Protein AF-A0A5K0V2P8-F1 (afdb_monomer_lite)

Organism: NCBI:txid210225

Structure (mmCIF, N/CA/C/O backbone):
data_AF-A0A5K0V2P8-F1
#
_entry.id   AF-A0A5K0V2P8-F1
#
loop_
_atom_site.group_PDB
_atom_site.id
_atom_site.type_symbol
_atom_site.label_atom_id
_atom_site.label_alt_id
_atom_site.label_comp_id
_atom_site.label_asym_id
_atom_site.label_entity_id
_atom_site.label_seq_id
_atom_site.pdbx_PDB_ins_code
_atom_site.Cartn_x
_atom_site.Cartn_y
_atom_site.Cartn_z
_atom_site.occupancy
_atom_site.B_iso_or_equiv
_atom_site.auth_seq_id
_atom_site.auth_comp_id
_atom_site.auth_asym_id
_atom_site.auth_atom_id
_atom_site.pdbx_PDB_model_num
ATOM 1 N N . MET A 1 1 ? 1.159 -4.275 -8.767 1.00 92.19 1 MET A N 1
ATOM 2 C CA . MET A 1 1 ? 0.608 -3.227 -7.865 1.00 92.19 1 MET A CA 1
ATOM 3 C C . MET A 1 1 ? -0.908 -3.258 -7.571 1.00 92.19 1 MET A C 1
ATOM 5 O O . MET A 1 1 ? -1.294 -3.109 -6.416 1.00 92.19 1 MET A O 1
ATOM 9 N N . ALA A 1 2 ? -1.802 -3.374 -8.564 1.00 93.31 2 ALA A N 1
ATOM 10 C CA . ALA A 1 2 ? -3.244 -3.128 -8.360 1.00 93.31 2 ALA A CA 1
ATOM 11 C C . ALA A 1 2 ? -3.918 -4.037 -7.308 1.00 93.31 2 ALA A C 1
ATOM 13 O O . ALA A 1 2 ? -4.668 -3.548 -6.461 1.00 93.31 2 ALA A O 1
ATOM 14 N N . ASP A 1 3 ? -3.613 -5.338 -7.322 1.00 96.12 3 ASP A N 1
ATOM 15 C CA . ASP A 1 3 ? -4.149 -6.292 -6.342 1.00 96.12 3 ASP A CA 1
ATOM 16 C C . ASP A 1 3 ? -3.693 -5.974 -4.915 1.00 96.12 3 ASP A C 1
ATOM 18 O O . ASP A 1 3 ? -4.495 -6.037 -3.987 1.00 96.12 3 ASP A O 1
ATOM 22 N N . TYR A 1 4 ? -2.433 -5.567 -4.751 1.00 96.62 4 TYR A N 1
ATOM 23 C CA . TYR A 1 4 ? -1.864 -5.176 -3.464 1.00 96.62 4 TYR A CA 1
ATOM 24 C C . TYR A 1 4 ? -2.630 -3.999 -2.841 1.00 96.62 4 TYR A C 1
ATOM 26 O O . TYR A 1 4 ? -3.105 -4.089 -1.708 1.00 96.62 4 TYR A O 1
ATOM 34 N N . ILE A 1 5 ? -2.839 -2.927 -3.616 1.00 96.69 5 ILE A N 1
ATOM 35 C CA . ILE A 1 5 ? -3.603 -1.749 -3.175 1.00 96.69 5 ILE A CA 1
ATOM 36 C C . ILE A 1 5 ? -5.048 -2.135 -2.844 1.00 96.69 5 ILE A C 1
ATOM 38 O O . ILE A 1 5 ? -5.581 -1.697 -1.823 1.00 96.69 5 ILE A O 1
ATOM 42 N N . ARG A 1 6 ? -5.684 -2.973 -3.677 1.00 97.62 6 ARG A N 1
ATOM 43 C CA . ARG A 1 6 ? -7.062 -3.432 -3.453 1.00 97.62 6 ARG A CA 1
ATOM 44 C C . ARG A 1 6 ? -7.192 -4.212 -2.146 1.00 97.62 6 ARG A C 1
ATOM 46 O O . ARG A 1 6 ? -8.103 -3.926 -1.373 1.00 97.62 6 ARG A O 1
ATOM 53 N N . ILE A 1 7 ? -6.300 -5.173 -1.903 1.00 97.88 7 ILE A N 1
ATOM 54 C CA . ILE A 1 7 ? -6.309 -5.995 -0.685 1.00 97.88 7 ILE A CA 1
ATOM 55 C C . ILE A 1 7 ? -6.105 -5.105 0.540 1.00 97.88 7 ILE A C 1
ATOM 57 O O . ILE A 1 7 ? -6.911 -5.156 1.464 1.00 97.88 7 ILE A O 1
ATOM 61 N N . PHE A 1 8 ? -5.099 -4.226 0.520 1.00 97.50 8 PHE A N 1
ATOM 62 C CA . PHE A 1 8 ? -4.844 -3.312 1.633 1.00 97.50 8 PHE A CA 1
ATOM 63 C C . PHE A 1 8 ? -6.046 -2.401 1.929 1.00 97.50 8 PHE A C 1
ATOM 65 O O . PHE A 1 8 ? -6.412 -2.194 3.091 1.00 97.50 8 PHE A O 1
ATOM 72 N N . LYS A 1 9 ? -6.697 -1.880 0.880 1.00 96.94 9 LYS A N 1
ATOM 73 C CA . LYS A 1 9 ? -7.913 -1.075 1.024 1.00 96.94 9 LYS A CA 1
ATOM 74 C C . LYS A 1 9 ? -9.054 -1.887 1.648 1.00 96.94 9 LYS A C 1
ATOM 76 O O . LYS A 1 9 ? -9.682 -1.377 2.569 1.00 96.94 9 LYS A O 1
ATOM 81 N N . SER A 1 10 ? -9.285 -3.127 1.202 1.00 98.12 10 SER A N 1
ATOM 82 C CA . SER A 1 10 ? -10.311 -4.012 1.786 1.00 98.12 10 SER A CA 1
ATOM 83 C C . SER A 1 10 ? -10.091 -4.193 3.284 1.00 98.12 10 SER A C 1
ATOM 85 O O . SER A 1 10 ? -11.002 -3.954 4.068 1.00 98.12 10 SER A O 1
ATOM 87 N N . THR A 1 11 ? -8.853 -4.473 3.704 1.00 97.56 11 THR A N 1
ATOM 88 C CA . THR A 1 11 ? -8.502 -4.593 5.126 1.00 97.56 11 THR A CA 1
ATOM 89 C C . THR A 1 11 ? -8.809 -3.309 5.903 1.00 97.56 11 THR A C 1
ATOM 91 O O . THR A 1 11 ? -9.331 -3.354 7.016 1.00 97.56 11 THR A O 1
ATOM 94 N N . CYS A 1 12 ? -8.510 -2.137 5.331 1.00 97.50 12 CYS A N 1
ATOM 95 C CA . CYS A 1 12 ? -8.845 -0.854 5.952 1.00 97.50 12 CYS A CA 1
ATOM 96 C C . CYS A 1 12 ? -10.359 -0.637 6.083 1.00 97.50 12 CYS A C 1
ATOM 98 O O . CYS A 1 12 ? -10.807 -0.111 7.104 1.00 97.50 12 CYS A O 1
ATOM 100 N N . ASP A 1 13 ? -11.124 -1.008 5.055 1.00 97.81 13 ASP A N 1
ATOM 101 C CA . ASP A 1 13 ? -12.582 -0.877 5.026 1.00 97.81 13 ASP A CA 1
ATOM 102 C C . ASP A 1 13 ? -13.237 -1.839 6.039 1.00 97.81 13 ASP A C 1
ATOM 104 O O . ASP A 1 13 ? -14.141 -1.441 6.771 1.00 97.81 13 ASP A O 1
ATOM 108 N N . GLU A 1 14 ? -12.742 -3.074 6.153 1.00 98.31 14 GLU A N 1
ATOM 109 C CA . GLU A 1 14 ? -13.188 -4.071 7.137 1.00 98.31 14 GLU A CA 1
ATOM 110 C C . GLU A 1 14 ? -12.935 -3.603 8.576 1.00 98.31 14 GLU A C 1
ATOM 112 O O . GLU A 1 14 ? -13.825 -3.662 9.428 1.00 98.31 14 GLU A O 1
ATOM 117 N N . LEU A 1 15 ? -11.743 -3.060 8.845 1.00 97.94 15 LEU A N 1
ATOM 118 C CA . LEU A 1 15 ? -11.408 -2.455 10.136 1.00 97.94 15 LEU A CA 1
ATOM 119 C C . LEU A 1 15 ? -12.322 -1.266 10.463 1.00 97.94 15 LEU A C 1
ATOM 121 O O . LEU A 1 15 ? -12.778 -1.119 11.599 1.00 97.94 15 LEU A O 1
ATOM 125 N N . GLN A 1 16 ? -12.631 -0.433 9.469 1.00 97.56 16 GLN A N 1
ATOM 126 C CA . GLN A 1 16 ? -13.587 0.659 9.627 1.00 97.56 16 GLN A CA 1
ATOM 127 C C . GLN A 1 16 ? -15.003 0.142 9.927 1.00 97.56 16 GLN A C 1
ATOM 129 O O . GLN A 1 16 ? -15.666 0.696 10.804 1.00 97.56 16 GLN A O 1
ATOM 134 N N . ALA A 1 17 ? -15.449 -0.925 9.258 1.00 98.25 17 ALA A N 1
ATOM 135 C CA . ALA A 1 17 ? -16.779 -1.508 9.434 1.00 98.25 17 ALA A CA 1
ATOM 136 C C . ALA A 1 17 ? -17.018 -2.048 10.855 1.00 98.25 17 ALA A C 1
ATOM 138 O O . ALA A 1 17 ? -18.128 -1.939 11.370 1.00 98.25 17 ALA A O 1
ATOM 139 N N . ILE A 1 18 ? -15.979 -2.561 11.524 1.00 98.06 18 ILE A N 1
ATOM 140 C CA . ILE A 1 18 ? -16.056 -3.017 12.926 1.00 98.06 18 ILE A CA 1
ATOM 141 C C . ILE A 1 18 ? -15.782 -1.905 13.956 1.00 98.06 18 ILE A C 1
ATOM 143 O O . ILE A 1 18 ? -15.568 -2.189 15.136 1.00 98.06 18 ILE A O 1
ATOM 147 N N . GLY A 1 19 ? -15.741 -0.638 13.528 1.00 97.62 19 GLY A N 1
ATOM 148 C CA . GLY A 1 19 ? -15.522 0.511 14.411 1.00 97.62 19 GLY A CA 1
ATOM 149 C C . GLY A 1 19 ? -14.070 0.705 14.859 1.00 97.62 19 GLY A C 1
ATOM 150 O O . GLY A 1 19 ? -13.822 1.404 15.840 1.00 97.62 19 GLY A O 1
ATOM 151 N N . LYS A 1 20 ? -13.100 0.114 14.150 1.00 97.50 20 LYS A N 1
ATOM 152 C CA . LYS A 1 20 ? -11.658 0.251 14.417 1.00 97.50 20 LYS A CA 1
ATOM 153 C C . LYS A 1 20 ? -10.924 0.898 13.231 1.00 97.50 20 LYS A C 1
ATOM 155 O O . LYS A 1 20 ? -10.018 0.282 12.672 1.00 97.50 20 LYS A O 1
ATOM 160 N N . PRO A 1 21 ? -11.293 2.121 12.806 1.00 96.44 21 PRO A N 1
ATOM 161 C CA . PRO A 1 21 ? -10.684 2.745 11.640 1.00 96.44 21 PRO A CA 1
ATOM 162 C C . PRO A 1 21 ? -9.195 3.013 11.863 1.00 96.44 21 PRO A C 1
ATOM 164 O O . PRO A 1 21 ? -8.756 3.435 12.932 1.00 96.44 21 PRO A O 1
ATOM 167 N N . MET A 1 22 ? -8.419 2.812 10.807 1.00 96.62 22 MET A N 1
ATOM 168 C CA . MET A 1 22 ? -6.993 3.102 10.801 1.00 96.62 22 MET A CA 1
ATOM 169 C C . MET A 1 22 ? -6.763 4.597 10.524 1.00 96.62 22 MET A C 1
ATOM 171 O O . MET A 1 22 ? -7.396 5.160 9.624 1.00 96.62 22 MET A O 1
ATOM 175 N N . ASN A 1 23 ? -5.873 5.244 11.283 1.00 96.88 23 ASN A N 1
ATOM 176 C CA . ASN A 1 23 ? -5.500 6.637 11.022 1.00 96.88 23 ASN A CA 1
ATOM 177 C C . ASN A 1 23 ? -4.678 6.750 9.724 1.00 96.88 23 ASN A C 1
ATOM 179 O O . ASN A 1 23 ? -4.086 5.771 9.266 1.00 96.88 23 ASN A O 1
ATOM 183 N N . ASP A 1 24 ? -4.644 7.945 9.137 1.00 96.44 24 ASP A N 1
ATOM 184 C CA . ASP A 1 24 ? -4.043 8.159 7.818 1.00 96.44 24 ASP A CA 1
ATOM 185 C C . ASP A 1 24 ? -2.533 7.869 7.789 1.00 96.44 24 ASP A C 1
ATOM 187 O O . ASP A 1 24 ? -2.059 7.178 6.892 1.00 96.44 24 ASP A O 1
ATOM 191 N N . HIS A 1 25 ? -1.794 8.267 8.829 1.00 95.50 25 HIS A N 1
ATOM 192 C CA . HIS A 1 25 ? -0.364 7.974 8.946 1.00 95.50 25 HIS A CA 1
ATOM 193 C C . HIS A 1 25 ? -0.086 6.464 8.929 1.00 95.50 25 HIS A C 1
ATOM 195 O O . HIS A 1 25 ? 0.797 5.995 8.216 1.00 95.50 25 HIS A O 1
ATOM 201 N N . THR A 1 26 ? -0.858 5.669 9.673 1.00 96.75 26 THR A N 1
ATOM 202 C CA . THR A 1 26 ? -0.742 4.205 9.647 1.00 96.75 26 THR A CA 1
ATOM 203 C C . THR A 1 26 ? -1.133 3.638 8.278 1.00 96.75 26 THR A C 1
ATOM 205 O O . THR A 1 26 ? -0.465 2.722 7.797 1.00 96.75 26 THR A O 1
ATOM 208 N N . LYS A 1 27 ? -2.151 4.209 7.616 1.00 96.81 27 LYS A N 1
ATOM 209 C CA . LYS A 1 27 ? -2.532 3.835 6.244 1.00 96.81 27 LYS A CA 1
ATOM 210 C C . LYS A 1 27 ? -1.450 4.147 5.212 1.00 96.81 27 LYS A C 1
ATOM 212 O O . LYS A 1 27 ? -1.421 3.475 4.195 1.00 96.81 27 LYS A O 1
ATOM 217 N N . VAL A 1 28 ? -0.574 5.120 5.456 1.00 97.19 28 VAL A N 1
ATOM 218 C CA . VAL A 1 28 ? 0.599 5.412 4.613 1.00 97.19 28 VAL A CA 1
ATOM 219 C C . VAL A 1 28 ? 1.769 4.498 4.963 1.00 97.19 28 VAL A C 1
ATOM 221 O O . VAL A 1 28 ? 2.365 3.882 4.085 1.00 97.19 28 VAL A O 1
ATOM 224 N N . PHE A 1 29 ? 2.083 4.365 6.249 1.00 96.31 29 PHE A N 1
ATOM 225 C CA . PHE A 1 29 ? 3.271 3.652 6.707 1.00 96.31 29 PHE A CA 1
ATOM 226 C C . PHE A 1 29 ? 3.207 2.147 6.425 1.00 96.31 29 PHE A C 1
ATOM 228 O O . PHE A 1 29 ? 4.170 1.577 5.917 1.00 96.31 29 PHE A O 1
ATOM 235 N N . LEU A 1 30 ? 2.087 1.487 6.736 1.00 96.25 30 LEU A N 1
ATOM 236 C CA . LEU A 1 30 ? 1.964 0.037 6.563 1.00 96.25 30 LEU A CA 1
ATOM 237 C C . LEU A 1 30 ? 2.164 -0.436 5.116 1.00 96.25 30 LEU A C 1
ATOM 239 O O . LEU A 1 30 ? 2.946 -1.368 4.932 1.00 96.25 30 LEU A O 1
ATOM 243 N N . PRO A 1 31 ? 1.524 0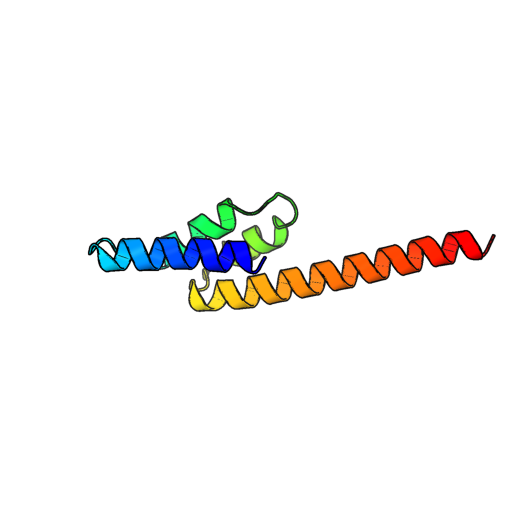.161 4.089 1.00 96.00 31 PRO A N 1
ATOM 244 C CA . PRO A 1 31 ? 1.728 -0.307 2.733 1.00 96.00 31 PRO A CA 1
ATOM 245 C C . PRO A 1 31 ? 3.148 -0.020 2.245 1.00 96.00 31 PRO A C 1
ATOM 247 O O . PRO A 1 31 ? 3.740 -0.880 1.613 1.00 96.00 31 PRO A O 1
ATOM 250 N N . LEU A 1 32 ? 3.746 1.125 2.593 1.00 9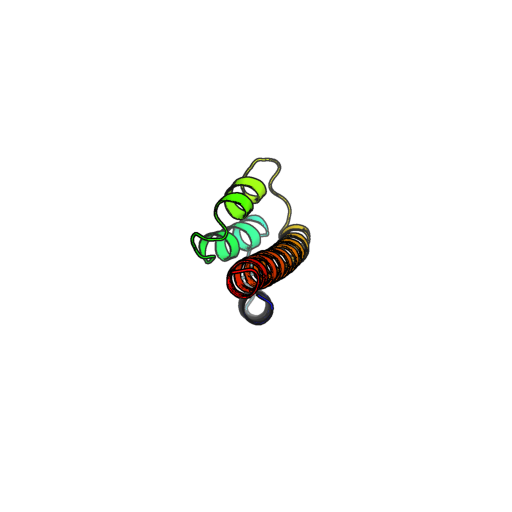6.31 32 LEU A N 1
ATOM 251 C CA . LEU A 1 32 ? 5.125 1.425 2.191 1.00 96.31 32 LEU A CA 1
ATOM 252 C C . LEU A 1 32 ? 6.134 0.407 2.744 1.00 96.31 32 LEU A C 1
ATOM 254 O O . LEU A 1 32 ? 7.010 -0.028 2.008 1.00 96.31 32 LEU A O 1
ATOM 258 N N . ASN A 1 33 ? 5.976 -0.034 3.996 1.00 93.94 33 ASN A N 1
ATOM 259 C CA . ASN A 1 33 ? 6.835 -1.074 4.586 1.00 93.94 33 ASN A CA 1
ATOM 260 C C . ASN A 1 33 ? 6.554 -2.488 4.058 1.00 93.94 33 ASN A C 1
ATOM 262 O O . ASN A 1 33 ? 7.337 -3.399 4.308 1.00 93.94 33 ASN A O 1
ATOM 266 N N . GLY A 1 34 ? 5.424 -2.698 3.382 1.00 94.50 34 GLY A N 1
ATOM 267 C CA . GLY A 1 34 ? 5.093 -3.972 2.747 1.00 94.50 34 GLY A CA 1
ATOM 268 C C . GLY A 1 34 ? 5.603 -4.095 1.309 1.00 94.50 34 GLY A C 1
ATOM 269 O O . GLY A 1 34 ? 5.378 -5.135 0.693 1.00 94.50 34 GLY A O 1
ATOM 270 N N . LEU A 1 35 ? 6.230 -3.049 0.763 1.00 95.50 35 LEU A N 1
ATOM 271 C CA . LEU A 1 35 ? 6.837 -3.065 -0.566 1.00 95.50 35 LEU A CA 1
ATOM 272 C C . LEU A 1 35 ? 8.232 -3.704 -0.524 1.00 95.50 35 LEU A C 1
ATOM 274 O O . LEU A 1 35 ? 8.913 -3.677 0.500 1.00 95.50 35 LEU A O 1
ATOM 278 N N . GLY A 1 36 ? 8.653 -4.288 -1.647 1.00 94.19 36 GLY A N 1
ATOM 279 C CA . GLY A 1 36 ? 9.982 -4.879 -1.783 1.00 94.19 36 GLY A CA 1
ATOM 280 C C . GLY A 1 36 ? 11.106 -3.837 -1.941 1.00 94.19 36 GLY A C 1
ATOM 281 O O . GLY A 1 36 ? 10.829 -2.652 -2.165 1.00 94.19 36 GLY A O 1
ATOM 282 N N . PRO A 1 37 ? 12.383 -4.267 -1.865 1.00 94.62 37 PRO A N 1
ATOM 283 C CA . PRO A 1 37 ? 13.558 -3.391 -1.977 1.00 94.62 37 PRO A CA 1
ATOM 284 C C . PRO A 1 37 ? 13.607 -2.552 -3.263 1.00 94.62 37 PRO A C 1
ATOM 286 O O . PRO A 1 37 ? 14.199 -1.478 -3.309 1.00 94.62 37 PRO A O 1
ATOM 289 N N . GLU A 1 38 ? 12.955 -3.011 -4.326 1.00 93.75 38 GLU A N 1
ATOM 290 C CA . GLU A 1 38 ? 12.842 -2.308 -5.599 1.00 93.75 38 GLU A CA 1
ATOM 291 C C . GLU A 1 38 ? 12.035 -0.995 -5.526 1.00 93.75 38 GLU A C 1
ATOM 293 O O . GLU A 1 38 ? 12.030 -0.226 -6.485 1.00 93.75 38 GLU A O 1
ATOM 298 N N . TYR A 1 39 ? 11.387 -0.707 -4.391 1.00 96.69 39 TYR A N 1
ATOM 299 C CA . TYR A 1 39 ? 10.683 0.551 -4.125 1.00 96.69 39 TYR A CA 1
ATOM 300 C C . TYR A 1 39 ? 11.405 1.462 -3.119 1.00 96.69 39 TYR A C 1
ATOM 302 O O . TYR A 1 39 ? 10.850 2.494 -2.750 1.00 96.69 39 TYR A O 1
ATOM 310 N N . GLU A 1 40 ? 12.629 1.146 -2.682 1.00 96.19 40 GLU A N 1
ATOM 311 C CA . GLU A 1 40 ? 13.364 1.897 -1.640 1.00 96.19 40 GLU A CA 1
ATOM 312 C C . GLU A 1 40 ? 13.403 3.420 -1.871 1.00 96.19 40 GLU A C 1
ATOM 314 O O . GLU A 1 40 ? 13.120 4.214 -0.968 1.00 96.19 40 GLU A O 1
ATOM 319 N N . SER A 1 41 ? 13.683 3.855 -3.105 1.00 95.88 41 SER A N 1
ATOM 320 C CA . SER A 1 41 ? 13.708 5.285 -3.453 1.00 95.88 41 SER A CA 1
ATOM 321 C C . SER A 1 41 ? 12.332 5.947 -3.308 1.00 95.88 41 SER A C 1
ATOM 323 O O . SER A 1 41 ? 12.216 7.067 -2.794 1.00 95.88 41 SER A O 1
ATOM 325 N N . PHE A 1 42 ? 11.276 5.234 -3.706 1.00 96.69 42 PHE A N 1
ATOM 326 C CA . PHE A 1 42 ? 9.898 5.687 -3.558 1.00 96.69 42 PHE A CA 1
ATOM 327 C C . PHE A 1 42 ? 9.505 5.771 -2.080 1.00 96.69 42 PHE A C 1
ATOM 329 O O . PHE A 1 42 ? 9.018 6.811 -1.639 1.00 96.69 42 PHE A O 1
ATOM 336 N N . ILE A 1 43 ? 9.781 4.721 -1.299 1.00 97.44 43 ILE A N 1
ATOM 337 C CA . ILE A 1 43 ? 9.513 4.665 0.146 1.00 97.44 43 ILE A CA 1
ATOM 338 C C . ILE A 1 43 ? 10.202 5.834 0.855 1.00 97.44 43 ILE A C 1
ATOM 340 O O . ILE A 1 43 ? 9.550 6.592 1.574 1.00 97.44 43 ILE A O 1
ATOM 344 N N . THR A 1 44 ? 11.494 6.041 0.591 1.00 97.00 44 THR A N 1
ATOM 345 C CA . THR A 1 44 ? 12.278 7.142 1.171 1.00 97.00 44 THR A CA 1
ATOM 346 C C . THR A 1 44 ? 11.670 8.506 0.839 1.00 97.00 44 THR A C 1
ATOM 348 O O . THR A 1 44 ? 11.591 9.384 1.699 1.00 97.00 44 THR A O 1
ATOM 351 N N . SER A 1 45 ? 11.203 8.686 -0.399 1.00 96.94 45 SER A N 1
ATOM 352 C CA . SER A 1 45 ? 10.584 9.935 -0.852 1.00 96.94 45 SER A CA 1
ATOM 353 C C . SER A 1 45 ? 9.227 10.188 -0.191 1.00 96.94 45 SER A C 1
ATOM 355 O O . SER A 1 45 ? 8.947 11.322 0.186 1.00 96.94 45 SER A O 1
ATOM 357 N N . MET A 1 46 ? 8.403 9.150 -0.007 1.00 97.31 46 MET A N 1
ATOM 358 C CA . MET A 1 46 ? 7.088 9.267 0.638 1.00 97.31 46 MET A CA 1
ATOM 359 C C . MET A 1 46 ? 7.180 9.450 2.160 1.00 97.31 46 MET A C 1
ATOM 361 O O . MET A 1 46 ? 6.304 10.068 2.754 1.00 97.31 46 MET A O 1
ATOM 365 N N . LEU A 1 47 ? 8.224 8.930 2.812 1.00 95.00 47 LEU A N 1
ATOM 366 C CA . LEU A 1 47 ? 8.416 9.082 4.262 1.00 95.00 47 LEU A CA 1
ATOM 367 C C . LEU A 1 47 ? 9.112 10.395 4.650 1.00 95.00 47 LEU A C 1
ATOM 369 O O . LEU A 1 47 ? 9.154 10.747 5.831 1.00 95.00 47 LEU A O 1
ATOM 373 N N . LYS A 1 48 ? 9.647 11.140 3.677 1.00 94.88 48 LYS A N 1
ATOM 374 C CA . LYS A 1 48 ? 10.260 12.448 3.912 1.00 94.88 48 LYS A CA 1
ATOM 375 C C . LYS A 1 48 ? 9.176 13.504 4.191 1.00 94.88 48 LYS A C 1
ATOM 377 O O . LYS A 1 48 ? 8.289 13.683 3.362 1.00 94.88 48 LYS A O 1
ATOM 382 N N . PRO A 1 49 ? 9.255 14.265 5.300 1.00 94.81 49 PRO A N 1
ATOM 383 C CA . PRO A 1 49 ? 8.284 15.315 5.585 1.00 94.81 49 PRO A CA 1
ATOM 384 C C . PRO A 1 49 ? 8.240 16.429 4.517 1.00 94.81 49 PRO A C 1
ATOM 386 O O . PRO A 1 49 ? 9.302 16.848 4.040 1.00 94.81 49 PRO A O 1
ATOM 389 N N . PRO A 1 50 ? 7.046 16.974 4.205 1.00 95.06 50 PRO A N 1
ATOM 390 C CA . PRO A 1 50 ? 5.739 16.572 4.734 1.00 95.06 50 PRO A CA 1
ATOM 391 C C . PRO A 1 50 ? 5.266 15.234 4.143 1.00 95.06 50 PRO A C 1
ATOM 393 O O . PRO A 1 50 ? 5.295 15.046 2.931 1.00 95.06 50 PRO A O 1
ATOM 396 N N . ILE A 1 51 ? 4.817 14.319 5.010 1.00 95.56 51 ILE A N 1
ATOM 397 C CA . ILE A 1 51 ? 4.347 12.995 4.586 1.00 95.56 51 ILE A CA 1
ATOM 398 C C . ILE A 1 51 ? 2.984 13.168 3.891 1.00 95.56 51 ILE A C 1
ATOM 400 O O . ILE A 1 51 ? 2.068 13.709 4.521 1.00 95.56 51 ILE 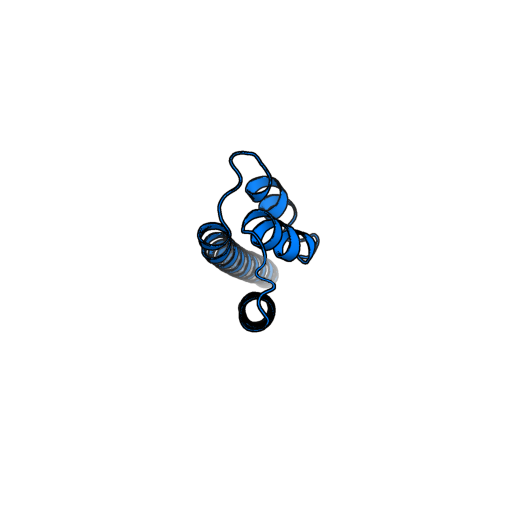A O 1
ATOM 404 N N . PRO A 1 52 ? 2.836 12.739 2.625 1.00 97.12 52 PRO A N 1
ATOM 405 C CA . PRO A 1 52 ? 1.572 12.797 1.902 1.00 97.12 52 PRO A CA 1
ATOM 406 C C . PRO A 1 52 ? 0.532 11.875 2.538 1.00 97.12 52 PRO A C 1
ATOM 408 O O . PRO A 1 52 ? 0.862 10.863 3.156 1.00 97.12 52 PRO A O 1
ATOM 411 N N . SER A 1 53 ? -0.740 12.208 2.356 1.00 97.94 53 SER A N 1
ATOM 412 C CA . SER A 1 53 ? -1.851 11.396 2.845 1.00 97.94 53 SER A CA 1
ATOM 413 C C . SER A 1 53 ? -1.985 10.077 2.088 1.00 97.94 53 SER A C 1
ATOM 415 O O . SER A 1 53 ? -1.521 9.934 0.954 1.00 97.94 53 SER A O 1
ATOM 417 N N . TYR A 1 54 ? -2.717 9.114 2.653 1.00 97.25 54 TYR A N 1
ATOM 418 C CA . TYR A 1 54 ? -2.971 7.839 1.968 1.00 97.25 54 TYR A CA 1
ATOM 419 C C . TYR A 1 54 ? -3.615 8.035 0.584 1.00 97.25 54 TYR A C 1
ATOM 421 O O . TYR A 1 54 ? -3.278 7.339 -0.376 1.00 97.25 54 TYR A O 1
ATOM 429 N N . LYS A 1 55 ? -4.511 9.023 0.460 1.00 96.81 55 LYS A N 1
ATOM 430 C CA . LYS A 1 55 ? -5.172 9.360 -0.810 1.00 96.81 55 LYS A CA 1
ATOM 431 C C . LYS A 1 55 ? -4.203 9.875 -1.875 1.00 96.81 55 LYS A C 1
ATOM 433 O O . LYS A 1 55 ? -4.494 9.718 -3.055 1.00 96.81 55 LYS A O 1
ATOM 438 N N . GLU A 1 56 ? -3.090 10.476 -1.470 1.00 97.94 56 GLU A N 1
ATOM 439 C CA . GLU A 1 56 ? -2.043 10.981 -2.363 1.00 97.94 56 GLU A CA 1
ATOM 440 C C . GLU A 1 56 ? -1.000 9.899 -2.672 1.00 97.94 56 GLU A C 1
ATOM 442 O O . GLU A 1 56 ? -0.568 9.768 -3.814 1.00 97.94 56 GLU A O 1
ATOM 447 N N . VAL A 1 57 ? -0.644 9.062 -1.692 1.00 97.44 57 VAL A N 1
ATOM 448 C CA . VAL A 1 57 ? 0.341 7.980 -1.872 1.00 97.44 57 VAL A CA 1
ATOM 449 C C . VAL A 1 57 ? -0.123 6.938 -2.889 1.00 97.44 57 VAL A C 1
ATOM 451 O O . VAL A 1 57 ? 0.679 6.482 -3.700 1.00 97.44 57 VAL A O 1
ATOM 454 N N . VAL A 1 58 ? -1.406 6.566 -2.884 1.00 97.12 58 VAL A N 1
ATOM 455 C CA . VAL A 1 58 ? -1.951 5.548 -3.803 1.00 97.12 58 VAL A CA 1
ATOM 456 C C . VAL A 1 58 ? -1.717 5.889 -5.286 1.00 97.12 58 VAL A C 1
ATOM 458 O O . VAL A 1 58 ? -1.112 5.065 -5.977 1.00 97.12 58 VAL A O 1
ATOM 461 N N . PRO A 1 59 ? -2.138 7.060 -5.808 1.00 97.19 59 PRO A N 1
ATOM 462 C CA . PRO A 1 59 ? -1.880 7.411 -7.204 1.00 97.19 59 PRO A CA 1
ATOM 463 C C . PRO A 1 59 ? -0.386 7.605 -7.504 1.00 97.19 59 PRO A C 1
ATOM 465 O O . PRO A 1 59 ? 0.059 7.254 -8.597 1.00 97.19 59 PRO A O 1
ATOM 468 N N . LEU A 1 60 ? 0.413 8.095 -6.547 1.00 97.50 60 LEU A N 1
ATOM 469 C CA . LEU A 1 60 ? 1.869 8.208 -6.713 1.00 97.50 60 LEU A CA 1
ATOM 470 C C . LEU A 1 60 ? 2.528 6.835 -6.888 1.00 97.50 60 LEU A C 1
ATOM 472 O O . LEU A 1 60 ? 3.362 6.663 -7.776 1.00 97.50 60 LEU A O 1
ATOM 476 N N . LEU A 1 61 ? 2.114 5.844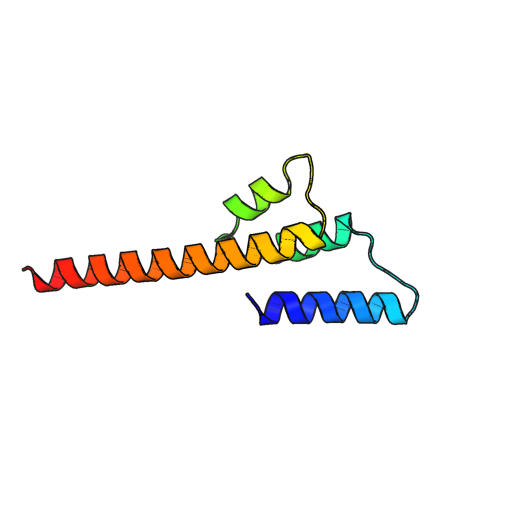 -6.098 1.00 97.00 61 LEU A N 1
ATOM 477 C CA . LEU A 1 61 ? 2.619 4.476 -6.184 1.00 97.00 61 LEU A CA 1
ATOM 478 C C . LEU A 1 61 ? 2.224 3.803 -7.506 1.00 97.00 61 LEU A C 1
ATOM 480 O O . LEU A 1 61 ? 3.029 3.102 -8.113 1.00 97.00 61 LEU A O 1
ATOM 484 N N . GLN A 1 62 ? 1.001 4.040 -7.987 1.00 96.06 62 GLN A N 1
ATOM 485 C CA . GLN A 1 62 ? 0.548 3.542 -9.291 1.00 96.06 62 GLN A CA 1
ATOM 486 C C . GLN A 1 62 ? 1.332 4.166 -10.454 1.00 96.06 62 GLN A C 1
ATOM 488 O O . GLN A 1 62 ? 1.712 3.461 -11.391 1.00 96.06 62 GLN A O 1
ATOM 493 N N . SER A 1 63 ? 1.598 5.473 -10.383 1.00 96.31 63 SER A N 1
ATOM 494 C CA . SER A 1 63 ? 2.436 6.173 -11.360 1.00 96.31 63 SER A CA 1
ATOM 495 C C . SER A 1 63 ? 3.865 5.622 -11.359 1.00 96.31 63 SER A C 1
ATOM 497 O O . SER A 1 63 ? 4.397 5.284 -12.415 1.00 96.31 63 SER A O 1
ATOM 499 N N . HIS A 1 64 ? 4.452 5.427 -10.174 1.00 95.81 64 HIS A N 1
ATOM 500 C CA . HIS A 1 64 ? 5.779 4.831 -10.025 1.00 95.81 64 HIS A CA 1
ATOM 501 C C . HIS A 1 64 ? 5.860 3.420 -10.626 1.00 95.81 64 HIS A C 1
ATOM 503 O O . HIS A 1 64 ? 6.784 3.137 -11.381 1.00 95.81 64 HIS A O 1
ATOM 509 N N . GLU A 1 65 ? 4.883 2.549 -10.346 1.00 95.19 65 GLU A N 1
ATOM 510 C CA . GLU A 1 65 ? 4.807 1.211 -10.956 1.00 95.19 65 GLU A CA 1
ATOM 511 C C . GLU A 1 65 ? 4.745 1.295 -12.488 1.00 95.19 65 GLU A C 1
ATOM 513 O O . GLU A 1 65 ? 5.437 0.558 -13.184 1.00 95.19 65 GLU A O 1
ATOM 518 N N . THR A 1 66 ? 3.943 2.219 -13.022 1.00 94.88 66 THR A N 1
ATOM 519 C CA . THR A 1 66 ? 3.802 2.401 -14.474 1.00 94.88 66 THR A CA 1
ATOM 520 C C . THR A 1 66 ? 5.133 2.806 -15.106 1.00 94.88 66 THR A C 1
ATOM 522 O O . THR A 1 66 ? 5.553 2.202 -16.088 1.00 94.88 66 THR A O 1
ATOM 525 N N . MET A 1 67 ? 5.823 3.786 -14.516 1.00 93.25 67 MET A N 1
ATOM 526 C CA . MET A 1 67 ? 7.137 4.241 -14.979 1.00 93.25 67 MET A CA 1
ATOM 527 C C . MET A 1 67 ? 8.185 3.130 -14.901 1.00 93.25 67 MET A C 1
ATOM 529 O O . MET A 1 67 ? 8.962 2.949 -15.832 1.00 93.25 67 MET A O 1
ATOM 533 N N . LYS A 1 68 ? 8.182 2.353 -13.814 1.00 91.88 68 LYS A N 1
ATOM 534 C CA . LYS A 1 68 ? 9.087 1.216 -13.641 1.00 91.88 68 LYS A CA 1
ATOM 535 C C . LYS A 1 68 ? 8.887 0.170 -14.742 1.00 91.88 68 LYS A C 1
ATOM 537 O O . LYS A 1 68 ? 9.861 -0.235 -15.364 1.00 91.88 68 LYS A O 1
ATOM 542 N N . LEU A 1 69 ? 7.638 -0.205 -15.033 1.00 90.94 69 LEU A N 1
ATOM 543 C CA . LEU A 1 69 ? 7.325 -1.149 -16.110 1.00 90.94 69 LEU A CA 1
ATOM 544 C C . LEU A 1 69 ? 7.759 -0.620 -17.482 1.00 90.94 69 LEU A C 1
ATOM 546 O O . LEU A 1 69 ? 8.295 -1.387 -18.275 1.00 90.94 69 LEU A O 1
ATOM 550 N N . VAL A 1 70 ? 7.551 0.669 -17.774 1.00 90.81 70 VAL A N 1
ATOM 551 C CA . VAL A 1 70 ? 8.000 1.283 -19.040 1.00 90.81 70 VAL A CA 1
ATOM 552 C C . VAL A 1 70 ? 9.520 1.200 -19.175 1.00 90.81 70 VAL A C 1
ATOM 554 O O . VAL A 1 70 ? 10.008 0.719 -20.196 1.00 90.81 70 VAL A O 1
ATOM 557 N N . ASN A 1 71 ? 10.260 1.572 -18.130 1.00 87.31 71 ASN A N 1
ATOM 558 C CA . ASN A 1 71 ? 11.722 1.521 -18.136 1.00 87.31 71 ASN A CA 1
ATOM 559 C C . ASN A 1 71 ? 12.247 0.085 -18.317 1.00 87.31 71 ASN A C 1
ATOM 561 O O . ASN A 1 71 ? 13.157 -0.144 -19.107 1.00 87.31 71 ASN A O 1
ATOM 565 N N . GLU A 1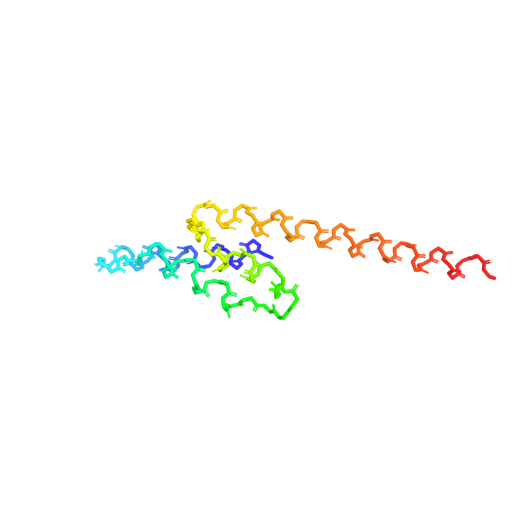 72 ? 11.635 -0.901 -17.653 1.00 84.81 72 GLU A N 1
ATOM 566 C CA . GLU A 1 72 ? 11.987 -2.319 -17.824 1.00 84.81 72 GLU A CA 1
ATOM 567 C C . GLU A 1 72 ? 11.745 -2.811 -19.264 1.00 84.81 72 GLU A C 1
ATOM 569 O O . GLU A 1 72 ? 12.497 -3.647 -19.773 1.00 84.81 72 GLU A O 1
ATOM 574 N N . HIS A 1 73 ? 10.714 -2.306 -19.950 1.00 78.12 73 HIS A N 1
ATOM 575 C CA . HIS A 1 73 ? 10.481 -2.631 -21.361 1.00 78.12 73 HIS A CA 1
ATOM 576 C C . HIS A 1 73 ? 11.531 -1.984 -22.271 1.00 78.12 73 HIS A C 1
ATOM 578 O O . HIS A 1 73 ? 12.026 -2.646 -23.184 1.00 78.12 73 HIS A O 1
ATOM 584 N N . GLU A 1 74 ? 11.894 -0.724 -22.024 1.00 74.38 74 GLU A N 1
ATOM 585 C CA . GLU A 1 74 ? 12.923 -0.019 -22.796 1.00 74.38 74 GLU A CA 1
ATOM 586 C C . GLU A 1 74 ? 14.296 -0.690 -22.663 1.00 74.38 74 GLU A C 1
ATOM 588 O O . GLU A 1 74 ? 14.951 -0.954 -23.674 1.00 74.38 74 GLU A O 1
ATOM 593 N N . GLU A 1 75 ? 14.699 -1.061 -21.444 1.00 73.12 75 GLU A N 1
ATOM 594 C CA . GLU A 1 75 ? 15.957 -1.773 -21.199 1.00 73.12 75 GLU A CA 1
ATOM 595 C C . GLU A 1 75 ? 15.996 -3.129 -21.915 1.00 73.12 75 GLU A C 1
ATOM 597 O O . GLU A 1 75 ? 16.998 -3.463 -22.551 1.00 73.12 75 GLU A O 1
ATOM 602 N N . ASN A 1 76 ? 14.899 -3.893 -21.890 1.00 69.00 76 ASN A N 1
ATOM 603 C CA . ASN A 1 76 ? 14.815 -5.179 -22.588 1.00 69.00 76 ASN A CA 1
ATOM 604 C C . ASN A 1 76 ? 14.902 -5.032 -24.114 1.00 69.00 76 ASN A C 1
ATOM 606 O O . ASN A 1 76 ? 15.605 -5.808 -24.767 1.00 69.00 76 ASN A O 1
ATOM 610 N N . VAL A 1 77 ? 14.220 -4.039 -24.694 1.00 73.25 77 VAL A N 1
ATOM 611 C CA . VAL A 1 77 ? 14.280 -3.762 -26.139 1.00 73.25 77 VAL A CA 1
ATOM 612 C C . VAL A 1 77 ? 15.691 -3.337 -26.545 1.00 73.25 77 VAL A C 1
ATOM 614 O O . VAL A 1 77 ? 16.229 -3.838 -27.536 1.00 73.25 77 VAL A O 1
ATOM 617 N N . GLN A 1 78 ? 16.325 -2.465 -25.759 1.00 70.31 78 GLN A N 1
ATOM 618 C CA . GLN A 1 78 ? 17.693 -2.030 -26.014 1.00 70.31 78 GLN A CA 1
ATOM 619 C C . GLN A 1 78 ? 18.677 -3.202 -25.909 1.00 70.31 78 GLN A C 1
ATOM 621 O O . GLN A 1 78 ? 19.504 -3.381 -26.804 1.00 70.31 78 GLN A O 1
ATOM 626 N N . HIS A 1 79 ? 18.550 -4.051 -24.887 1.00 71.44 79 HIS A N 1
ATOM 627 C CA . HIS A 1 79 ? 19.402 -5.226 -24.715 1.00 71.44 79 HIS A CA 1
ATOM 628 C C . HIS A 1 79 ? 19.271 -6.196 -25.900 1.00 71.44 79 HIS A C 1
ATOM 630 O O . HIS A 1 79 ? 20.281 -6.610 -26.463 1.00 71.44 79 HIS A O 1
ATOM 636 N N . GLN A 1 80 ? 18.044 -6.482 -26.359 1.00 69.69 80 GLN A N 1
ATOM 637 C CA . GLN A 1 80 ? 17.800 -7.314 -27.545 1.00 69.69 80 GLN A CA 1
ATOM 638 C C . GLN A 1 80 ? 18.397 -6.707 -28.820 1.00 69.69 80 GLN A C 1
ATOM 640 O O . GLN A 1 80 ? 19.037 -7.422 -29.588 1.00 69.69 80 GLN A O 1
ATOM 645 N N . SER A 1 81 ? 18.238 -5.397 -29.037 1.00 71.12 81 SER A N 1
ATOM 646 C CA . SER A 1 81 ? 18.769 -4.727 -30.232 1.00 71.12 81 SER A CA 1
ATOM 647 C C . SER A 1 81 ? 20.292 -4.860 -30.363 1.00 71.12 81 SER A C 1
ATOM 649 O O . SER A 1 81 ? 20.783 -5.092 -31.464 1.00 71.12 81 SER A O 1
ATOM 651 N N . ILE A 1 82 ? 21.026 -4.825 -29.244 1.00 67.69 82 ILE A N 1
ATOM 652 C CA . ILE A 1 82 ? 22.489 -4.972 -29.215 1.00 67.69 82 ILE A CA 1
ATOM 653 C C . ILE A 1 82 ? 22.918 -6.381 -29.656 1.00 67.69 82 ILE A C 1
ATOM 655 O O . ILE A 1 82 ? 23.904 -6.515 -30.382 1.00 67.69 82 ILE A O 1
ATOM 659 N N . PHE A 1 83 ? 22.165 -7.427 -29.290 1.00 70.69 83 PHE A N 1
ATOM 660 C CA . PHE A 1 83 ? 22.453 -8.801 -29.727 1.00 70.69 83 PHE A CA 1
ATOM 661 C C . PHE A 1 83 ? 22.245 -9.019 -31.225 1.00 70.69 83 PHE A C 1
ATOM 663 O O . PHE A 1 83 ? 22.990 -9.783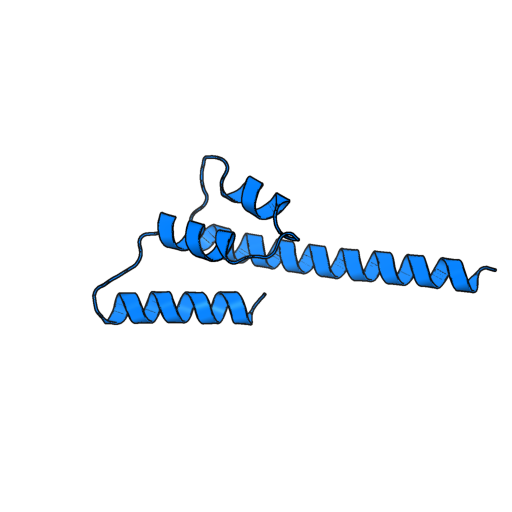 -31.828 1.00 70.69 83 PHE A O 1
ATOM 670 N N . TYR A 1 84 ? 21.254 -8.365 -31.836 1.00 65.88 84 TYR A N 1
ATOM 671 C CA . TYR A 1 84 ? 20.974 -8.530 -33.268 1.00 65.88 84 TYR A CA 1
ATOM 672 C C . TYR A 1 84 ? 21.913 -7.728 -34.178 1.00 65.88 84 TYR A C 1
ATOM 674 O O . TYR A 1 84 ? 21.903 -7.927 -35.390 1.00 65.88 84 TYR A O 1
ATOM 682 N N . THR A 1 85 ? 22.714 -6.819 -33.619 1.00 69.75 85 THR A N 1
ATOM 683 C CA . THR A 1 85 ? 23.669 -5.990 -34.374 1.00 69.75 85 THR A CA 1
ATOM 684 C C . THR A 1 85 ? 25.089 -6.569 -34.457 1.00 69.75 85 THR A C 1
ATOM 686 O O . THR A 1 85 ? 25.999 -5.843 -34.860 1.00 69.75 85 THR A O 1
ATOM 689 N N . GLN A 1 86 ? 25.298 -7.839 -34.085 1.00 50.38 86 GLN A N 1
ATOM 690 C CA . GLN A 1 86 ? 26.605 -8.514 -34.101 1.00 50.38 86 GLN A CA 1
ATOM 691 C C . GLN A 1 86 ? 26.661 -9.672 -35.100 1.00 50.38 86 GLN A C 1
ATOM 693 O O . GLN A 1 86 ? 25.653 -10.404 -35.217 1.00 50.38 86 GLN A O 1
#

Sequence (86 aa):
MADYIRIFKSTCDELQAIGKPMNDHTKVFLPLNGLGPEYESFITSMLKPPIPSYKEVVPLLQSHETMKLVNEHEENVQHQSIFYTQ

Radius of gyration: 17.17 Å; chains: 1; bounding box: 43×25×49 Å

Foldseek 3Di:
DVVLVVVLVVVQVVCVVVVNHDDFVCLQPVSLVVDDPVCVVVSVVCPPPPRDTNVVSVVVVVVVVVVVVVVVVVVVVVVVVVVVVD

Secondary structure (DSSP, 8-state):
-HHHHHHHHHHHHHHHHTT-PPPHHHHHHHHHHTS-GGGHHHHHHHHSSSPPPHHHHHHHHHHHHHHHHHHHHHHHHHHHHHHHT-

pLDDT: mean 91.63, std 10.23, range [50.38, 98.31]